Protein AF-A0A0R3U0M0-F1 (afdb_monomer_lite)

Secondary structure (DSSP, 8-state):
---SSPPPPHHHHHHHHHHHHHHHHHHHHHHHHTTT-HHHHHHGGG---HHHHHHHHHHHH--HHHHHHHHHHHHHHTTHHHHHHHHHHHHHHHHHHHHHHHHHHH-

Foldseek 3Di:
DPPPDDDQDPVNVVVVVVVVVVVVVVVVVVVVVQPPDPCCVPCVVVPDDVVVVVVVVVVVVDDPCNVVVVVVCCVVPNCVVVVVVVVVVVVVVVCCVPCVVVVVVVD

InterPro domains:
  IPR001734 Sodium/solute symporter [PF00474] (41-106)
  IPR001734 Sodium/solute symporter [PS50283] (9-107)
  IPR038377 Sodium/glucose symporter superfamily [G3DSA:1.20.1730.10] (30-107)

Organism: Rodentolepis nana (NCBI:txid102285)

Sequence (107 aa):
MDPIVGYLDGADIGVIVSYFVIIFAVGIWSSLRNRGSVGGYFLAGRSMHWIPVGASLFASNIGSGHFIGLAGSGASSGIAKAVFEYNAAFTLGLLGWLFLPVYIASG

Radius of gyration: 20.23 Å; chains: 1; bounding box: 42×34×60 Å

pLDDT: mean 78.06, std 11.87, range [49.62, 96.69]

Structure (mmCIF, N/CA/C/O backbone):
data_AF-A0A0R3U0M0-F1
#
_entry.id   AF-A0A0R3U0M0-F1
#
loop_
_atom_site.group_PDB
_atom_site.id
_atom_site.type_symbol
_atom_site.label_atom_id
_atom_site.label_alt_id
_atom_site.label_comp_id
_atom_site.label_asym_id
_atom_site.label_entity_id
_atom_site.label_seq_id
_atom_site.pdbx_PDB_ins_code
_atom_site.Cartn_x
_atom_site.Cartn_y
_atom_site.Cartn_z
_atom_site.occupancy
_atom_site.B_iso_or_equiv
_atom_site.auth_seq_id
_atom_site.auth_comp_id
_atom_site.auth_asym_id
_atom_site.auth_atom_id
_atom_site.pdbx_PDB_model_num
ATOM 1 N N . MET A 1 1 ? 7.103 -6.211 -38.807 1.00 49.62 1 MET A N 1
ATOM 2 C CA . MET A 1 1 ? 7.069 -5.596 -37.468 1.00 49.62 1 MET A CA 1
ATOM 3 C C . MET A 1 1 ? 6.187 -6.488 -36.632 1.00 49.62 1 MET A C 1
ATOM 5 O O . MET A 1 1 ? 4.972 -6.411 -36.766 1.00 49.62 1 MET A O 1
ATOM 9 N N . ASP A 1 2 ? 6.797 -7.412 -35.899 1.00 53.69 2 ASP A N 1
ATOM 10 C CA . ASP A 1 2 ? 6.056 -8.302 -35.011 1.00 53.69 2 ASP A CA 1
ATOM 11 C C . ASP A 1 2 ? 5.441 -7.465 -33.884 1.00 53.69 2 ASP A C 1
ATOM 13 O O . ASP A 1 2 ? 6.097 -6.540 -33.387 1.00 53.69 2 ASP A O 1
ATOM 17 N N . PRO A 1 3 ? 4.175 -7.704 -33.509 1.00 53.47 3 PRO A N 1
ATOM 18 C CA . PRO A 1 3 ? 3.561 -6.973 -32.417 1.00 53.47 3 PRO A CA 1
ATOM 19 C C . PRO A 1 3 ? 4.353 -7.240 -31.130 1.00 53.47 3 PRO A C 1
ATOM 21 O O . PRO A 1 3 ? 4.402 -8.352 -30.623 1.00 53.47 3 PRO A O 1
ATOM 24 N N . ILE A 1 4 ? 4.958 -6.180 -30.594 1.00 65.31 4 ILE A N 1
ATOM 25 C CA . ILE A 1 4 ? 5.687 -6.106 -29.311 1.00 65.31 4 ILE A CA 1
ATOM 26 C C . ILE A 1 4 ? 4.808 -6.371 -28.073 1.00 65.31 4 ILE A C 1
ATOM 28 O O . ILE A 1 4 ? 5.278 -6.286 -26.942 1.00 65.31 4 ILE A O 1
ATOM 32 N N . VAL A 1 5 ? 3.534 -6.695 -28.278 1.00 62.47 5 VAL A N 1
ATOM 33 C CA . VAL A 1 5 ? 2.564 -7.041 -27.241 1.00 62.47 5 VAL A CA 1
ATOM 34 C C . VAL A 1 5 ? 2.188 -8.499 -27.465 1.00 62.47 5 VAL A C 1
ATOM 36 O O . VAL A 1 5 ? 1.436 -8.817 -28.385 1.00 62.47 5 VAL A O 1
ATOM 39 N N . GLY A 1 6 ? 2.766 -9.391 -26.659 1.00 64.75 6 GLY A N 1
ATOM 40 C CA . GLY A 1 6 ? 2.306 -10.775 -26.585 1.00 64.75 6 GLY A CA 1
ATOM 41 C C . GLY A 1 6 ? 0.819 -10.797 -26.229 1.00 64.75 6 GLY A C 1
ATOM 42 O O . GLY A 1 6 ? 0.361 -9.990 -25.418 1.00 64.75 6 GLY A O 1
ATOM 43 N N . TYR A 1 7 ? 0.054 -11.679 -26.868 1.00 73.62 7 TYR A N 1
ATOM 44 C CA . TYR A 1 7 ? -1.341 -11.906 -26.498 1.00 73.62 7 TYR A CA 1
ATOM 45 C C . TYR A 1 7 ? -1.395 -12.332 -25.026 1.00 73.62 7 TYR A C 1
ATOM 47 O O . TYR A 1 7 ? -0.620 -13.201 -24.632 1.00 73.62 7 TYR A O 1
ATOM 55 N N . LEU A 1 8 ? -2.280 -11.723 -24.225 1.00 76.00 8 LEU A N 1
ATOM 56 C CA . LEU A 1 8 ? -2.517 -12.195 -22.859 1.00 76.00 8 LEU A CA 1
ATOM 57 C C . LEU A 1 8 ? -3.038 -13.627 -22.931 1.00 76.00 8 LEU A C 1
ATOM 59 O O . LEU A 1 8 ? -4.071 -13.877 -23.560 1.00 76.00 8 LEU A O 1
ATOM 63 N N . ASP A 1 9 ? -2.326 -14.545 -22.288 1.00 86.38 9 ASP A N 1
ATOM 64 C CA . ASP A 1 9 ? -2.760 -15.928 -22.214 1.00 86.38 9 ASP A CA 1
ATOM 65 C C . ASP A 1 9 ? -3.979 -16.049 -21.285 1.00 86.38 9 ASP A C 1
ATOM 67 O O . ASP A 1 9 ? -4.226 -15.208 -20.411 1.00 86.38 9 ASP A O 1
ATOM 71 N N . GLY A 1 10 ? -4.757 -17.121 -21.444 1.00 86.88 10 GLY A N 1
ATOM 72 C CA . GLY A 1 10 ? -5.887 -17.400 -20.556 1.00 86.88 10 GLY A CA 1
ATOM 73 C C . GLY A 1 10 ? -5.466 -17.479 -19.081 1.00 86.88 10 GLY A C 1
ATOM 74 O O . GLY A 1 10 ? -6.234 -17.088 -18.197 1.00 86.88 10 GLY A O 1
ATOM 75 N N . ALA A 1 11 ? -4.229 -17.914 -18.815 1.00 87.06 11 ALA A N 1
ATOM 76 C CA . ALA A 1 11 ? -3.646 -17.931 -17.479 1.00 87.06 11 ALA A CA 1
ATOM 77 C C . ALA A 1 11 ? -3.446 -16.520 -16.893 1.00 87.06 11 ALA A C 1
ATOM 79 O O . ALA A 1 11 ? -3.806 -16.296 -15.736 1.00 87.06 11 ALA A O 1
ATOM 80 N N . ASP A 1 12 ? -2.956 -15.556 -17.681 1.00 88.88 12 ASP A N 1
ATOM 81 C CA . ASP A 1 12 ? -2.726 -14.174 -17.230 1.00 88.88 12 ASP A CA 1
ATOM 82 C C . ASP A 1 12 ? -4.038 -13.516 -16.792 1.00 88.88 12 ASP A C 1
ATOM 84 O O . ASP A 1 12 ? -4.136 -12.903 -15.725 1.00 88.88 12 ASP A O 1
ATOM 88 N N . ILE A 1 13 ? -5.089 -13.711 -17.594 1.00 90.25 13 ILE A N 1
ATOM 89 C CA . ILE A 1 13 ? -6.436 -13.218 -17.290 1.00 90.25 13 ILE A CA 1
ATOM 90 C C . ILE A 1 13 ? -6.975 -13.891 -16.022 1.00 90.25 13 ILE A C 1
ATOM 92 O O . ILE A 1 13 ? -7.542 -13.214 -15.162 1.00 90.25 13 ILE A O 1
ATOM 96 N N . GLY A 1 14 ? -6.765 -15.202 -15.864 1.00 93.75 14 GLY A N 1
ATOM 97 C CA . GLY A 1 14 ? -7.159 -15.936 -14.661 1.00 93.75 14 GLY A CA 1
ATOM 98 C C . GLY A 1 14 ? -6.510 -15.390 -13.384 1.00 93.75 14 GLY A C 1
ATOM 99 O O . GLY A 1 14 ? -7.186 -15.223 -12.363 1.00 93.75 14 GLY A O 1
ATOM 100 N N . VAL A 1 15 ? -5.223 -15.036 -13.438 1.00 93.44 15 VAL A N 1
ATOM 101 C CA . VAL A 1 15 ? -4.506 -14.419 -12.309 1.00 93.44 15 VAL A CA 1
ATOM 102 C C . VAL A 1 15 ? -5.098 -13.047 -11.972 1.00 93.44 15 VAL A C 1
ATOM 104 O O . VAL A 1 15 ? -5.398 -12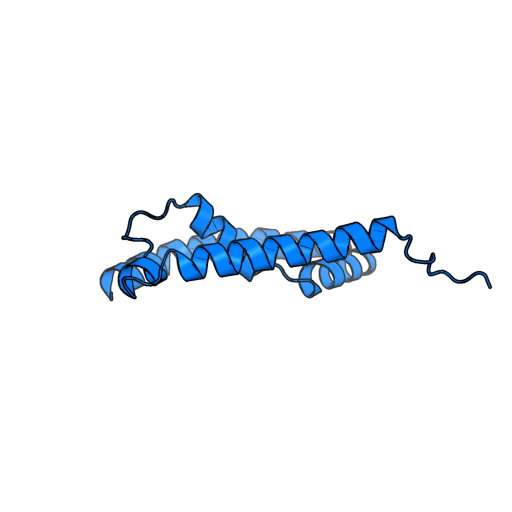.781 -10.808 1.00 93.44 15 VAL A O 1
ATOM 107 N N . ILE A 1 16 ? -5.349 -12.199 -12.973 1.00 93.00 16 ILE A N 1
ATOM 108 C CA . ILE A 1 16 ? -5.924 -10.860 -12.761 1.00 93.00 16 ILE A CA 1
ATOM 109 C C . ILE A 1 16 ? -7.325 -10.953 -12.141 1.00 93.00 16 ILE A C 1
ATOM 111 O O . ILE A 1 16 ? -7.620 -10.279 -11.153 1.00 93.00 16 ILE A O 1
ATOM 115 N N . VAL A 1 17 ? -8.195 -11.804 -12.692 1.00 95.00 17 VAL A N 1
ATOM 116 C CA . VAL A 1 17 ? -9.569 -11.968 -12.196 1.00 95.00 17 VAL A CA 1
ATOM 117 C C . VAL A 1 17 ? -9.571 -12.511 -10.769 1.00 95.00 17 VAL A C 1
ATOM 119 O O . VAL A 1 17 ? -10.276 -11.974 -9.913 1.00 95.00 17 VAL A O 1
ATOM 122 N N . SER A 1 18 ? -8.764 -13.536 -10.480 1.00 95.62 18 SER A N 1
ATOM 123 C CA . SER A 1 18 ? -8.694 -14.115 -9.132 1.00 95.62 18 SER A CA 1
ATOM 124 C C . SER A 1 18 ? -8.185 -13.111 -8.093 1.00 95.62 18 SER A C 1
ATOM 126 O O . SER A 1 18 ? -8.754 -13.036 -7.003 1.00 95.62 18 SER A O 1
ATOM 128 N N . TYR A 1 19 ? -7.202 -12.275 -8.441 1.00 94.44 19 TYR A N 1
ATOM 129 C CA . TYR A 1 19 ? -6.723 -11.185 -7.591 1.00 94.44 19 TYR A CA 1
ATOM 130 C C . TYR A 1 19 ? -7.856 -10.232 -7.180 1.00 94.44 19 TYR A C 1
ATOM 132 O O . TYR A 1 19 ? -8.066 -10.001 -5.986 1.00 94.44 19 TYR A O 1
ATOM 140 N N . PHE A 1 20 ? -8.639 -9.732 -8.144 1.00 95.00 20 PHE A N 1
ATOM 141 C CA . PHE A 1 20 ? -9.767 -8.844 -7.840 1.00 95.00 20 PHE A CA 1
ATOM 142 C C . PHE A 1 20 ? -10.838 -9.543 -7.001 1.00 95.00 20 PHE A C 1
ATOM 144 O O . PHE A 1 20 ? -11.312 -8.969 -6.020 1.00 95.00 20 PHE A O 1
ATOM 151 N N . VAL A 1 21 ? -11.194 -10.785 -7.342 1.00 96.69 21 VAL A N 1
ATOM 152 C CA . VAL A 1 21 ? -12.191 -11.566 -6.594 1.00 96.69 21 VAL A CA 1
ATOM 153 C C . VAL A 1 21 ? -11.778 -11.733 -5.133 1.00 96.69 21 VAL A C 1
ATOM 155 O O . VAL A 1 21 ? -12.599 -11.504 -4.246 1.00 96.69 21 VAL A O 1
ATOM 158 N N . ILE A 1 22 ? -10.515 -12.073 -4.863 1.00 95.88 22 ILE A N 1
ATOM 159 C CA . ILE A 1 22 ? -10.002 -12.232 -3.496 1.00 95.88 22 ILE A CA 1
ATOM 160 C C . ILE A 1 22 ? -10.081 -10.908 -2.731 1.00 95.88 22 ILE A C 1
ATOM 162 O O . ILE A 1 22 ? -10.569 -10.886 -1.601 1.00 95.88 22 ILE A O 1
ATOM 166 N N . ILE A 1 23 ? -9.658 -9.796 -3.340 1.00 92.75 23 ILE A N 1
ATOM 167 C CA . ILE A 1 23 ? -9.708 -8.473 -2.701 1.00 92.75 23 ILE A CA 1
ATOM 168 C C . ILE A 1 23 ? -11.141 -8.082 -2.350 1.00 92.75 23 ILE A C 1
ATOM 170 O O . ILE A 1 23 ? -11.404 -7.670 -1.218 1.00 92.75 23 ILE A O 1
ATOM 174 N N . PHE A 1 24 ? -12.080 -8.244 -3.285 1.00 93.19 24 PHE A N 1
ATOM 175 C CA . PHE A 1 24 ? -13.487 -7.949 -3.029 1.00 93.19 24 PHE A CA 1
ATOM 176 C C . PHE A 1 24 ? -14.072 -8.865 -1.955 1.00 93.19 24 PHE A C 1
ATOM 178 O O . PHE A 1 24 ? -14.762 -8.380 -1.059 1.00 93.19 24 PHE A O 1
ATOM 185 N N . ALA A 1 25 ? -13.765 -10.163 -1.994 1.00 92.94 25 ALA A N 1
ATOM 186 C CA . ALA A 1 25 ? -14.225 -11.114 -0.990 1.00 92.94 25 ALA A CA 1
ATOM 187 C C . ALA A 1 25 ? -13.735 -10.733 0.416 1.00 92.94 25 ALA A C 1
ATOM 189 O O . ALA A 1 25 ? -14.540 -10.666 1.344 1.00 92.94 25 ALA A O 1
ATOM 190 N N . VAL A 1 26 ? -12.445 -10.411 0.571 1.00 89.38 26 VAL A N 1
ATOM 191 C CA . VAL A 1 26 ? -11.863 -9.974 1.852 1.00 89.38 26 VAL A CA 1
ATOM 192 C C . VAL A 1 26 ? -12.456 -8.638 2.306 1.00 89.38 26 VAL A C 1
ATOM 194 O O . VAL A 1 26 ? -12.811 -8.495 3.477 1.00 89.38 26 VAL A O 1
ATOM 197 N N . GLY A 1 27 ? -12.615 -7.673 1.395 1.00 85.94 27 GLY A N 1
ATOM 198 C CA . GLY A 1 27 ? -13.193 -6.362 1.697 1.00 85.94 27 GLY A CA 1
ATOM 199 C C . GLY A 1 27 ? -14.644 -6.454 2.174 1.00 85.94 27 GLY A C 1
ATOM 200 O O . GLY A 1 27 ? -14.998 -5.885 3.208 1.00 85.94 27 GLY A O 1
ATOM 201 N N . ILE A 1 28 ? -15.473 -7.232 1.473 1.00 88.06 28 ILE A N 1
ATOM 202 C CA . ILE A 1 28 ? -16.870 -7.474 1.851 1.00 88.06 28 ILE A CA 1
ATOM 203 C C . ILE A 1 28 ? -16.934 -8.249 3.168 1.00 88.06 28 ILE A C 1
ATOM 205 O O . ILE A 1 28 ? -17.671 -7.854 4.070 1.00 88.06 28 ILE A O 1
ATOM 209 N N . TRP A 1 29 ? -16.136 -9.308 3.329 1.00 85.94 29 TRP A N 1
ATOM 210 C CA . TRP A 1 29 ? -16.092 -10.089 4.567 1.00 85.94 29 TRP A CA 1
ATOM 211 C C . TRP A 1 29 ? -15.715 -9.231 5.784 1.00 85.94 29 TRP A C 1
ATOM 213 O O . TRP A 1 29 ? -16.386 -9.294 6.817 1.00 85.94 29 TRP A O 1
ATOM 223 N N . SER A 1 30 ? -14.708 -8.364 5.646 1.00 81.12 30 SER A N 1
ATOM 224 C CA . SER A 1 30 ? -14.311 -7.408 6.685 1.00 81.12 30 SER A CA 1
ATOM 225 C C . SER A 1 30 ? -15.412 -6.380 6.980 1.00 81.12 30 SER A C 1
ATOM 227 O O . SER A 1 30 ? -15.726 -6.118 8.144 1.00 81.12 30 SER A O 1
ATOM 229 N N . SER A 1 31 ? -16.060 -5.841 5.941 1.00 78.31 31 SER A N 1
ATOM 230 C CA . SER A 1 31 ? -17.158 -4.874 6.080 1.00 78.31 31 SER A CA 1
ATOM 231 C C . SER A 1 31 ? -18.378 -5.472 6.787 1.00 78.31 31 SER A C 1
ATOM 233 O O . SER A 1 31 ? -19.001 -4.817 7.621 1.00 78.31 31 SER A O 1
ATOM 235 N N . LEU A 1 32 ? -18.708 -6.735 6.504 1.00 78.88 32 LEU A N 1
ATOM 236 C CA . LEU A 1 32 ? -19.821 -7.438 7.140 1.00 78.88 32 LEU A CA 1
ATOM 237 C C . LEU A 1 32 ? -19.541 -7.769 8.611 1.00 78.88 32 LEU A C 1
ATOM 239 O O . LEU A 1 32 ? -20.465 -7.750 9.423 1.00 78.88 32 LEU A O 1
ATOM 243 N N . ARG A 1 33 ? -18.280 -8.035 8.971 1.00 69.31 33 ARG A N 1
ATOM 244 C CA . ARG A 1 33 ? -17.898 -8.412 10.339 1.00 69.31 33 ARG A CA 1
ATOM 245 C C . ARG A 1 33 ? -17.754 -7.225 11.293 1.00 69.31 33 ARG A C 1
ATOM 247 O O . ARG A 1 33 ? -17.952 -7.391 12.491 1.00 69.31 33 ARG A O 1
ATOM 254 N N . ASN A 1 34 ? -17.475 -6.029 10.777 1.00 62.78 34 ASN A N 1
ATOM 255 C CA . ASN A 1 34 ? -17.223 -4.826 11.580 1.00 62.78 34 ASN A CA 1
ATOM 256 C C . ASN A 1 34 ? -18.406 -3.834 11.622 1.00 62.78 34 ASN A C 1
ATOM 258 O O . ASN A 1 34 ? -18.210 -2.633 11.789 1.00 62.78 34 ASN A O 1
ATOM 262 N N . ARG A 1 35 ? -19.653 -4.312 11.503 1.00 59.41 35 ARG A N 1
ATOM 263 C CA . ARG A 1 35 ? -20.861 -3.456 11.462 1.00 59.41 35 ARG A CA 1
ATOM 264 C C . ARG A 1 35 ? -21.296 -2.844 12.809 1.00 59.41 35 ARG A C 1
ATOM 266 O O . ARG A 1 35 ? -22.245 -2.071 12.829 1.00 59.41 35 ARG A O 1
ATOM 273 N N . GLY A 1 36 ? -20.647 -3.188 13.926 1.00 54.78 36 GLY A N 1
ATOM 274 C CA . GLY A 1 36 ? -21.165 -2.927 15.280 1.00 54.78 36 GLY A CA 1
ATOM 275 C C . GLY A 1 36 ? -20.689 -1.661 16.009 1.00 54.78 36 GLY A C 1
ATOM 276 O O . GLY A 1 36 ? -21.265 -1.327 17.038 1.00 54.78 36 GLY A O 1
ATOM 277 N N . SER A 1 37 ? -19.654 -0.949 15.553 1.00 52.88 37 SER A N 1
ATOM 278 C CA . SER A 1 37 ? -19.185 0.275 16.231 1.00 52.88 37 SER A CA 1
ATOM 279 C C . SER A 1 37 ? -18.227 1.067 15.343 1.00 52.88 37 SER A C 1
ATOM 281 O O . SER A 1 37 ? -17.199 0.540 14.918 1.00 52.88 37 SER A O 1
ATOM 283 N N . VAL A 1 38 ? -18.526 2.352 15.118 1.00 54.91 38 VAL A N 1
ATOM 284 C CA . VAL A 1 38 ? -17.643 3.306 14.417 1.00 54.91 38 VAL A CA 1
ATOM 285 C C . VAL A 1 38 ? -16.254 3.344 15.078 1.00 54.91 38 VAL A C 1
ATOM 287 O O . VAL A 1 38 ? -15.240 3.397 14.389 1.00 54.91 38 VAL A O 1
ATOM 290 N N . GLY A 1 39 ? -16.181 3.191 16.406 1.00 52.97 39 GLY A N 1
ATOM 291 C CA . GLY A 1 39 ? -14.913 3.104 17.136 1.00 52.97 39 GLY A CA 1
ATOM 292 C C . GLY A 1 39 ? -14.128 1.812 16.870 1.00 52.97 39 GLY A C 1
ATOM 293 O O . GLY A 1 39 ? -12.904 1.843 16.808 1.00 52.97 39 GLY A O 1
ATOM 294 N N . GLY A 1 40 ? -14.799 0.677 16.654 1.00 56.72 40 GLY A N 1
ATOM 295 C CA . GLY A 1 40 ? -14.140 -0.585 16.288 1.00 56.72 40 GLY A CA 1
ATOM 296 C C . GLY A 1 40 ? -13.589 -0.575 14.860 1.00 56.72 40 GLY A C 1
ATOM 297 O O . GLY A 1 40 ? -12.507 -1.102 14.617 1.00 56.72 40 GLY A O 1
ATOM 298 N N . TYR A 1 41 ? -14.302 0.085 13.944 1.00 57.22 41 TYR A N 1
ATOM 299 C CA . TYR A 1 41 ? -13.916 0.217 12.538 1.00 57.22 41 TYR A CA 1
ATOM 300 C C . TYR A 1 41 ? -12.758 1.210 12.323 1.00 57.22 41 TYR A C 1
ATOM 302 O O . TYR A 1 41 ? -11.887 0.948 11.499 1.00 57.22 41 TYR A O 1
ATOM 310 N N . PHE A 1 42 ? -12.710 2.317 13.081 1.00 58.72 42 PHE A N 1
ATOM 311 C CA . PHE A 1 42 ? -11.679 3.358 12.927 1.00 58.72 42 PHE A CA 1
ATOM 312 C C . PHE A 1 42 ? -10.495 3.255 13.901 1.00 58.72 42 PHE A C 1
ATOM 314 O O . PHE A 1 42 ? -9.392 3.642 13.527 1.00 58.72 42 PHE A O 1
ATOM 321 N N . LEU A 1 43 ? -10.672 2.736 15.125 1.00 55.88 43 LEU A N 1
ATOM 322 C CA . LEU A 1 43 ? -9.567 2.597 16.092 1.00 55.88 43 LEU A CA 1
ATOM 323 C C . LEU A 1 43 ? -9.015 1.171 16.209 1.00 55.88 43 LEU A C 1
ATOM 325 O O . LEU A 1 43 ? -8.077 0.976 16.986 1.00 55.88 43 LEU A O 1
ATOM 329 N N . ALA A 1 44 ? -9.608 0.171 15.538 1.00 59.28 44 ALA A N 1
ATOM 330 C CA . ALA A 1 44 ? -9.299 -1.248 15.765 1.00 59.28 44 ALA A CA 1
ATOM 331 C C . ALA A 1 44 ? -9.171 -1.572 17.273 1.00 59.28 44 ALA A C 1
ATOM 333 O O . ALA A 1 44 ? -8.230 -2.219 17.737 1.00 59.28 44 ALA A O 1
ATOM 334 N N . GLY A 1 45 ? -10.075 -0.996 18.076 1.00 55.09 45 GLY A N 1
ATOM 335 C CA . GLY A 1 45 ? -10.096 -1.163 19.529 1.00 55.09 45 GLY A CA 1
ATOM 336 C C . GLY A 1 45 ? -8.830 -0.716 20.276 1.00 55.09 45 GLY A C 1
ATOM 337 O O . GLY A 1 45 ? -8.544 -1.295 21.319 1.00 55.09 45 GLY A O 1
ATOM 338 N N . ARG A 1 46 ? -8.054 0.261 19.773 1.00 57.97 46 ARG A N 1
ATOM 339 C CA . ARG A 1 46 ? -6.792 0.759 20.384 1.00 57.97 46 ARG A CA 1
ATOM 340 C C . ARG A 1 46 ? -5.691 -0.307 20.539 1.00 57.97 46 ARG A C 1
ATOM 342 O O . ARG A 1 46 ? -4.715 -0.063 21.241 1.00 57.97 46 ARG A O 1
ATOM 349 N N . SER A 1 47 ? -5.817 -1.467 19.890 1.00 62.38 47 SER A N 1
ATOM 350 C CA . SER A 1 47 ? -4.879 -2.600 20.019 1.00 62.38 47 SER A CA 1
ATOM 351 C C . SER A 1 47 ? -4.307 -3.070 18.677 1.00 62.38 47 SER A C 1
ATOM 353 O O . SER A 1 47 ? -3.821 -4.194 18.549 1.00 62.38 47 SER A O 1
ATOM 355 N N . MET A 1 48 ? -4.331 -2.200 17.665 1.00 68.88 48 MET A N 1
ATOM 356 C CA . MET A 1 48 ? -3.720 -2.480 16.370 1.00 68.88 48 MET A CA 1
ATOM 357 C C . MET A 1 48 ? -2.206 -2.638 16.542 1.00 68.88 48 MET A C 1
ATOM 359 O O . MET A 1 48 ? -1.521 -1.734 17.022 1.00 68.88 48 MET A O 1
ATOM 363 N N . HIS A 1 49 ? -1.672 -3.790 16.141 1.00 77.12 49 HIS A N 1
ATOM 364 C CA . HIS A 1 49 ? -0.231 -3.997 16.136 1.00 77.12 49 HIS A CA 1
ATOM 365 C C . HIS A 1 49 ? 0.428 -3.013 15.153 1.00 77.12 49 HIS A C 1
ATOM 367 O O . HIS A 1 49 ? -0.133 -2.692 14.105 1.00 77.12 49 HIS A O 1
ATOM 373 N N . TRP A 1 50 ? 1.630 -2.540 15.473 1.00 78.81 50 TRP A N 1
ATOM 374 C CA . TRP A 1 50 ? 2.325 -1.518 14.683 1.00 78.81 50 TRP A CA 1
ATOM 375 C C . TRP A 1 50 ? 2.677 -1.983 13.255 1.00 78.81 50 TRP A C 1
ATOM 377 O O . TRP A 1 50 ? 2.754 -1.158 12.348 1.00 78.81 50 TRP A O 1
ATOM 387 N N . ILE A 1 51 ? 2.834 -3.296 13.028 1.00 84.44 51 ILE A N 1
ATOM 388 C CA . ILE A 1 51 ? 3.171 -3.857 11.707 1.00 84.44 51 ILE A CA 1
ATOM 389 C C . ILE A 1 51 ? 2.053 -3.631 10.671 1.00 84.44 51 ILE A C 1
ATOM 391 O O . ILE A 1 51 ? 2.346 -3.022 9.642 1.00 84.44 51 ILE A O 1
ATOM 395 N N . PRO A 1 52 ? 0.786 -4.039 10.903 1.00 82.88 52 PRO A N 1
ATOM 396 C CA . PRO A 1 52 ? -0.325 -3.696 10.012 1.00 82.88 52 PRO A CA 1
ATOM 397 C C . PRO A 1 52 ? -0.456 -2.196 9.729 1.00 82.88 52 PRO A C 1
ATOM 399 O O . PRO A 1 52 ? -0.736 -1.824 8.594 1.00 82.88 52 PRO A O 1
ATOM 402 N N . VAL A 1 53 ? -0.209 -1.344 10.732 1.00 82.50 53 VAL A N 1
ATOM 403 C CA . VAL A 1 53 ? -0.266 0.123 10.590 1.00 82.50 53 VAL A CA 1
ATOM 404 C C . VAL A 1 53 ? 0.827 0.629 9.645 1.00 82.50 53 VAL A C 1
ATOM 406 O O . VAL A 1 53 ? 0.549 1.396 8.723 1.00 82.50 53 VAL A O 1
ATOM 409 N N . GLY A 1 54 ? 2.070 0.175 9.829 1.00 83.06 54 GLY A N 1
ATOM 410 C CA . GLY A 1 54 ? 3.182 0.527 8.945 1.00 83.06 54 GLY A CA 1
ATOM 411 C C . GLY A 1 54 ? 2.973 0.013 7.519 1.00 83.06 54 GLY A C 1
ATOM 412 O O . GLY A 1 54 ? 3.155 0.758 6.557 1.00 83.06 54 GLY A O 1
ATOM 413 N N . ALA A 1 55 ? 2.515 -1.233 7.380 1.00 86.06 55 ALA A N 1
ATOM 414 C CA . ALA A 1 55 ? 2.226 -1.842 6.086 1.00 86.06 55 ALA A CA 1
ATOM 415 C C 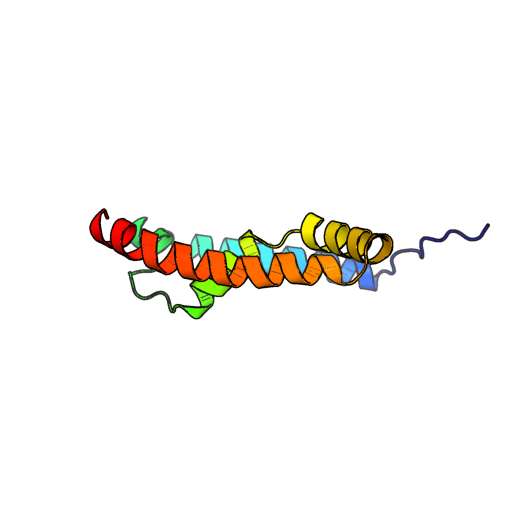. ALA A 1 55 ? 1.113 -1.098 5.331 1.00 86.06 55 ALA A C 1
ATOM 417 O O . ALA A 1 55 ? 1.246 -0.875 4.130 1.00 86.06 55 ALA A O 1
ATOM 418 N N . SER A 1 56 ? 0.048 -0.659 6.014 1.00 85.38 56 SER A N 1
ATOM 419 C CA . SER A 1 56 ? -1.025 0.114 5.378 1.00 85.38 56 SER A CA 1
ATOM 420 C C . SER A 1 56 ? -0.578 1.516 4.965 1.00 85.38 56 SER A C 1
ATOM 422 O O . SER A 1 56 ? -0.972 1.989 3.899 1.00 85.38 56 SER A O 1
ATOM 424 N N . LEU A 1 57 ? 0.259 2.174 5.778 1.00 83.88 57 LEU A N 1
ATOM 425 C CA . LEU A 1 57 ? 0.836 3.480 5.440 1.00 83.88 57 LEU A CA 1
ATOM 426 C C . LEU A 1 57 ? 1.730 3.383 4.200 1.00 83.88 57 LEU A C 1
ATOM 428 O O . LEU A 1 57 ? 1.599 4.193 3.285 1.00 83.88 57 LEU A O 1
ATOM 432 N N . PHE A 1 58 ? 2.582 2.358 4.137 1.00 82.88 58 PHE A N 1
ATOM 433 C CA . PHE A 1 58 ? 3.421 2.092 2.972 1.00 82.88 58 PHE A CA 1
ATOM 434 C C . PHE A 1 58 ? 2.578 1.757 1.735 1.00 82.88 58 PHE A C 1
ATOM 436 O O . PHE A 1 58 ? 2.733 2.389 0.695 1.00 82.88 58 PHE A O 1
ATOM 443 N N . ALA A 1 59 ? 1.619 0.836 1.855 1.00 86.25 59 ALA A N 1
ATOM 444 C CA . ALA A 1 59 ? 0.740 0.456 0.750 1.00 86.25 59 ALA A CA 1
ATOM 445 C C . ALA A 1 59 ? -0.084 1.636 0.205 1.00 86.25 59 ALA A C 1
ATOM 447 O O . ALA A 1 59 ? -0.347 1.696 -0.990 1.00 86.25 59 ALA A O 1
ATOM 448 N N . SER A 1 60 ? -0.458 2.595 1.058 1.00 83.94 60 SER A N 1
ATOM 449 C CA . SER A 1 60 ? -1.178 3.807 0.637 1.00 83.94 60 SER A CA 1
ATOM 450 C C . SER A 1 60 ? -0.283 4.824 -0.079 1.00 83.94 60 SER A C 1
ATOM 452 O O . SER A 1 60 ? -0.786 5.675 -0.809 1.00 83.94 60 SER A O 1
ATOM 454 N N . ASN A 1 61 ? 1.035 4.766 0.136 1.00 81.25 61 ASN A N 1
ATOM 455 C CA . ASN A 1 61 ? 2.000 5.667 -0.490 1.00 81.25 61 ASN A CA 1
ATOM 456 C C . ASN A 1 61 ? 2.526 5.138 -1.835 1.00 81.25 61 ASN A C 1
ATOM 458 O O . ASN A 1 61 ? 2.804 5.926 -2.738 1.00 81.25 61 ASN A O 1
ATOM 462 N N . ILE A 1 62 ? 2.638 3.818 -1.993 1.00 81.94 62 ILE A N 1
ATOM 463 C CA . ILE A 1 62 ? 3.192 3.195 -3.198 1.00 81.94 62 ILE A CA 1
ATOM 464 C C . ILE A 1 62 ? 2.073 2.851 -4.187 1.00 81.94 62 ILE A C 1
ATOM 466 O O . ILE A 1 62 ? 1.284 1.937 -3.966 1.00 81.94 62 ILE A O 1
ATOM 470 N N . GLY A 1 63 ? 2.035 3.563 -5.315 1.00 81.50 63 GLY A N 1
ATOM 471 C CA . GLY A 1 63 ? 1.071 3.334 -6.397 1.00 81.50 63 GLY A CA 1
ATOM 472 C C . GLY A 1 63 ? 1.707 2.886 -7.715 1.00 81.50 63 GLY A C 1
ATOM 473 O O . GLY A 1 63 ? 2.927 2.852 -7.868 1.00 81.50 63 GLY A O 1
ATOM 474 N N . SER A 1 64 ? 0.868 2.615 -8.717 1.00 76.31 64 SER A N 1
ATOM 475 C CA . SER A 1 64 ? 1.293 2.267 -10.086 1.00 76.31 64 SER A CA 1
ATOM 476 C C . SER A 1 64 ? 2.225 3.314 -10.713 1.00 76.31 64 SER A C 1
ATOM 478 O O . SER A 1 64 ? 3.181 2.963 -11.403 1.00 76.31 64 SER A O 1
ATOM 480 N N . GLY A 1 65 ? 2.001 4.598 -10.415 1.00 77.69 65 GLY A N 1
ATOM 481 C CA . GLY A 1 65 ? 2.876 5.696 -10.832 1.00 77.69 65 GLY A CA 1
ATOM 482 C C . GLY A 1 65 ? 4.256 5.669 -10.174 1.00 77.69 65 GLY A C 1
ATOM 483 O O . GLY A 1 65 ? 5.219 6.130 -10.780 1.00 77.69 65 GLY A O 1
ATOM 484 N N . HIS A 1 66 ? 4.380 5.080 -8.984 1.00 78.94 66 HIS A N 1
ATOM 485 C CA . HIS A 1 66 ? 5.674 4.888 -8.342 1.00 78.94 66 HIS A CA 1
ATOM 486 C C . HIS A 1 66 ? 6.474 3.828 -9.102 1.00 78.94 66 HIS A C 1
ATOM 488 O O . HIS A 1 66 ? 7.573 4.106 -9.556 1.00 78.94 66 HIS A O 1
ATOM 494 N N . PHE A 1 67 ? 5.879 2.669 -9.394 1.00 75.88 67 PHE A N 1
ATOM 495 C CA . PHE A 1 67 ? 6.557 1.608 -10.147 1.00 75.88 67 PHE A CA 1
ATOM 496 C C . PHE A 1 67 ? 6.950 2.026 -11.569 1.00 75.88 67 PHE A C 1
ATOM 498 O O . PHE A 1 67 ? 8.108 1.881 -11.956 1.00 75.88 67 PHE A O 1
ATOM 505 N N . ILE A 1 68 ? 6.015 2.585 -12.343 1.00 81.06 68 ILE A N 1
ATOM 506 C CA . ILE A 1 68 ? 6.280 2.985 -13.735 1.00 81.06 68 ILE A CA 1
ATOM 507 C C . ILE A 1 68 ? 7.189 4.223 -13.777 1.00 81.06 68 ILE A C 1
ATOM 509 O O . ILE A 1 68 ? 8.122 4.291 -14.578 1.00 81.06 68 ILE A O 1
ATOM 513 N N . GLY A 1 69 ? 6.951 5.195 -12.893 1.00 78.69 69 GLY A N 1
ATOM 514 C CA . GLY A 1 69 ? 7.701 6.446 -12.839 1.00 78.69 69 GLY A CA 1
ATOM 515 C C . GLY A 1 69 ? 9.137 6.269 -12.352 1.00 78.69 69 GLY A C 1
ATOM 516 O O . GLY A 1 69 ? 10.048 6.859 -12.937 1.00 78.69 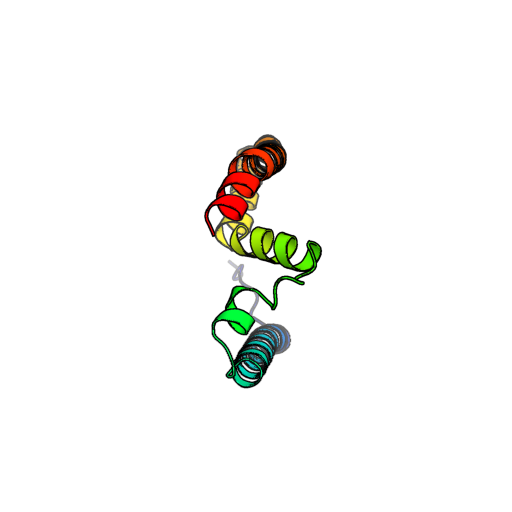69 GLY A O 1
ATOM 517 N N . LEU A 1 70 ? 9.369 5.436 -11.332 1.00 79.69 70 LEU A N 1
ATOM 518 C CA . LEU A 1 70 ? 10.716 5.096 -10.868 1.00 79.69 70 LEU A CA 1
ATOM 519 C C . LEU A 1 70 ? 11.464 4.259 -11.894 1.00 79.69 70 LEU A C 1
ATOM 521 O O . LEU A 1 70 ? 12.624 4.554 -12.147 1.00 79.69 70 LEU A O 1
ATOM 525 N N . ALA A 1 71 ? 10.817 3.268 -12.517 1.00 80.75 71 ALA A N 1
ATOM 526 C CA . ALA A 1 71 ? 11.451 2.457 -13.554 1.00 80.75 71 ALA A CA 1
ATOM 527 C C . ALA A 1 71 ? 11.881 3.319 -14.753 1.00 80.75 71 ALA A C 1
ATOM 529 O O . ALA A 1 71 ? 13.032 3.252 -15.183 1.00 80.75 71 ALA A O 1
ATOM 530 N N . GLY A 1 72 ? 10.995 4.196 -15.241 1.00 78.50 72 GLY A N 1
ATOM 531 C CA . GLY A 1 72 ? 11.307 5.109 -16.344 1.00 78.50 72 GLY A CA 1
ATOM 532 C C . GLY A 1 72 ? 12.389 6.127 -15.983 1.00 78.50 72 GLY A C 1
ATOM 533 O O . GLY A 1 72 ? 13.300 6.392 -16.764 1.00 78.50 72 GLY A O 1
ATOM 534 N N . SER A 1 73 ? 12.346 6.653 -14.761 1.00 77.81 73 SER A N 1
ATOM 535 C CA . SER A 1 73 ? 13.365 7.589 -14.295 1.00 77.81 73 SER A CA 1
ATOM 536 C C . SER A 1 73 ? 14.703 6.919 -13.992 1.00 77.81 73 SER A C 1
ATOM 538 O O . SER A 1 73 ? 15.748 7.526 -14.197 1.00 77.81 73 SER A O 1
ATOM 540 N N . GLY A 1 74 ? 14.701 5.678 -13.517 1.00 79.44 74 GLY A N 1
ATOM 541 C CA . GLY A 1 74 ? 15.906 4.874 -13.351 1.00 79.44 74 GLY A CA 1
ATOM 542 C C . GLY A 1 74 ? 16.552 4.576 -14.702 1.00 79.44 74 GLY A C 1
ATOM 543 O O . GLY A 1 74 ? 17.768 4.683 -14.827 1.00 79.44 74 GLY A O 1
ATOM 544 N N . ALA A 1 75 ? 15.745 4.322 -15.736 1.00 79.44 75 ALA A N 1
ATOM 545 C CA . ALA A 1 75 ? 16.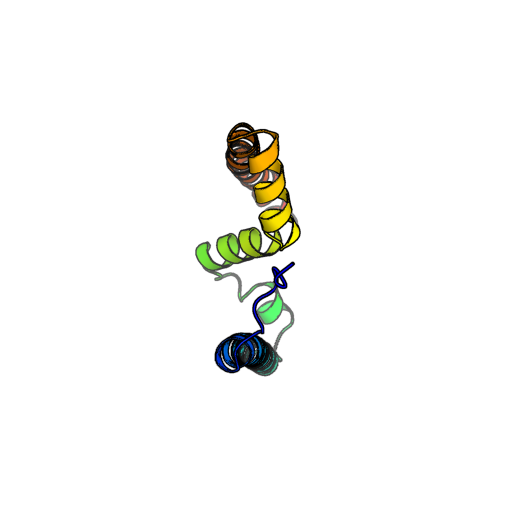231 4.166 -17.104 1.00 79.44 75 ALA A CA 1
ATOM 546 C C . ALA A 1 75 ? 16.844 5.460 -17.677 1.00 79.44 75 ALA A C 1
ATOM 548 O O . ALA A 1 75 ? 17.815 5.386 -18.424 1.00 79.44 75 ALA A O 1
ATOM 549 N N . SER A 1 76 ? 16.320 6.642 -17.321 1.00 79.81 76 SER A N 1
ATOM 550 C CA . SER A 1 76 ? 16.815 7.928 -17.843 1.00 79.81 76 SER A CA 1
ATOM 551 C C . SER A 1 76 ? 17.928 8.581 -17.014 1.00 79.81 76 SER A C 1
ATOM 553 O O . SER A 1 76 ? 18.759 9.297 -17.560 1.00 79.81 76 SER A O 1
ATOM 555 N N . SER A 1 77 ? 17.909 8.410 -15.690 1.00 76.25 77 SER A N 1
ATOM 556 C CA . SER A 1 77 ? 18.750 9.148 -14.726 1.00 76.25 77 SER A CA 1
ATOM 557 C C . SER A 1 77 ? 19.511 8.253 -13.738 1.00 76.25 77 SER A C 1
ATOM 559 O O . SER A 1 77 ? 20.246 8.756 -12.889 1.00 76.25 77 SER A O 1
ATOM 561 N N . GLY A 1 78 ? 19.392 6.929 -13.869 1.00 76.25 78 GLY A N 1
ATOM 562 C CA . GLY A 1 78 ? 20.138 5.952 -13.078 1.00 76.25 78 GLY A CA 1
ATOM 563 C C . GLY A 1 78 ? 19.677 5.827 -11.621 1.00 76.25 78 GLY A C 1
ATOM 564 O O . GLY A 1 78 ? 18.592 6.260 -11.234 1.00 76.25 78 GLY A O 1
ATOM 565 N N . ILE A 1 79 ? 20.534 5.227 -10.787 1.00 77.44 79 ILE A N 1
ATOM 566 C CA . ILE A 1 79 ? 20.249 4.889 -9.375 1.00 77.44 79 ILE A CA 1
ATOM 567 C C . ILE A 1 79 ? 20.133 6.140 -8.481 1.00 77.44 79 ILE A C 1
ATOM 569 O O . ILE A 1 79 ? 19.671 6.052 -7.347 1.00 77.44 79 ILE A O 1
ATOM 573 N N . ALA A 1 80 ? 20.473 7.333 -8.980 1.00 76.19 80 ALA A N 1
ATOM 574 C CA . ALA A 1 80 ? 20.426 8.575 -8.206 1.00 76.19 80 ALA A CA 1
ATOM 575 C C . ALA A 1 80 ? 19.047 8.850 -7.568 1.00 76.19 80 ALA A C 1
ATOM 577 O O . ALA A 1 80 ? 18.981 9.377 -6.458 1.00 76.19 80 ALA A O 1
ATOM 578 N N . LYS A 1 81 ? 17.943 8.428 -8.205 1.00 70.81 81 LYS A N 1
ATOM 579 C CA . LYS A 1 81 ? 16.595 8.550 -7.620 1.00 70.81 81 LYS A CA 1
ATOM 580 C C . LYS A 1 81 ? 16.336 7.648 -6.411 1.00 70.81 81 LYS A C 1
ATOM 582 O O . LYS A 1 81 ? 15.483 7.994 -5.602 1.00 70.81 81 LYS A O 1
ATOM 587 N N . ALA A 1 82 ? 17.089 6.566 -6.219 1.00 72.75 82 ALA A N 1
ATOM 588 C CA . ALA A 1 82 ? 16.957 5.715 -5.033 1.00 72.75 82 ALA A CA 1
ATOM 589 C C . ALA A 1 82 ? 17.350 6.456 -3.741 1.00 72.75 82 ALA A C 1
ATOM 591 O O . ALA A 1 82 ? 16.801 6.197 -2.674 1.00 72.75 82 ALA A O 1
ATOM 592 N N . VAL A 1 83 ? 18.257 7.437 -3.835 1.00 79.06 83 VAL A N 1
ATOM 593 C CA . VAL A 1 83 ? 18.644 8.276 -2.690 1.00 79.06 83 VAL A CA 1
ATOM 594 C C . VAL A 1 83 ? 17.464 9.121 -2.204 1.00 79.06 83 VAL A C 1
ATOM 596 O O . VAL A 1 83 ? 17.321 9.335 -1.002 1.00 79.06 83 VAL A O 1
ATOM 599 N N . PHE A 1 84 ? 16.589 9.573 -3.106 1.00 76.19 84 PHE A N 1
ATOM 600 C CA . PHE A 1 84 ? 15.382 10.313 -2.733 1.00 76.19 84 PHE A CA 1
ATOM 601 C C . PHE A 1 84 ? 14.427 9.445 -1.901 1.00 76.19 84 PHE A C 1
ATOM 603 O O . PHE A 1 84 ? 13.976 9.874 -0.841 1.00 76.19 84 PHE A O 1
ATOM 610 N N . GLU A 1 85 ? 14.188 8.202 -2.326 1.00 75.56 85 GLU A N 1
ATOM 611 C CA . GLU A 1 85 ? 13.350 7.261 -1.572 1.00 75.56 85 GLU A CA 1
ATOM 612 C C . GLU A 1 85 ? 13.947 6.912 -0.210 1.00 75.56 85 GLU A C 1
ATOM 614 O O . GLU A 1 85 ? 13.238 6.864 0.794 1.00 75.56 85 GLU A O 1
ATOM 619 N N . TYR A 1 86 ? 15.267 6.725 -0.155 1.00 80.88 86 TYR A N 1
ATOM 620 C CA . TYR A 1 86 ? 15.957 6.430 1.095 1.00 80.88 86 TYR A CA 1
ATOM 621 C C . TYR A 1 86 ? 15.812 7.576 2.106 1.00 80.88 86 TYR A C 1
ATOM 623 O O . TYR A 1 86 ? 15.557 7.339 3.285 1.00 80.88 86 TYR A O 1
ATOM 631 N N . ASN A 1 87 ? 15.890 8.830 1.644 1.00 83.19 87 ASN A N 1
ATOM 632 C CA . ASN A 1 87 ? 15.664 10.001 2.494 1.00 83.19 87 ASN A CA 1
ATOM 633 C C . ASN A 1 87 ? 14.207 10.116 2.968 1.00 83.19 87 ASN A C 1
ATOM 635 O O . ASN A 1 87 ? 13.974 10.527 4.106 1.00 83.19 87 ASN A O 1
ATOM 639 N N . ALA A 1 88 ? 13.234 9.699 2.151 1.00 81.38 88 ALA A N 1
ATOM 640 C CA . ALA A 1 88 ? 11.822 9.726 2.531 1.00 81.38 88 ALA A CA 1
ATOM 641 C C . ALA A 1 88 ? 11.540 8.891 3.794 1.00 81.38 88 ALA A C 1
ATOM 643 O O . ALA A 1 88 ? 10.745 9.313 4.634 1.00 81.38 88 ALA A O 1
ATOM 644 N N . ALA A 1 89 ? 12.237 7.763 3.985 1.00 82.00 89 ALA A N 1
ATOM 645 C CA . ALA A 1 89 ? 12.118 6.945 5.194 1.00 82.00 89 ALA A CA 1
ATOM 646 C C . ALA A 1 89 ? 12.547 7.702 6.467 1.00 82.00 89 ALA A C 1
ATOM 648 O O . ALA A 1 89 ? 11.861 7.634 7.490 1.00 82.00 89 ALA A O 1
ATOM 649 N N . PHE A 1 90 ? 13.635 8.477 6.404 1.00 84.69 90 PHE A N 1
ATOM 650 C CA . PHE A 1 90 ? 14.087 9.299 7.533 1.00 84.69 90 PHE A CA 1
ATOM 651 C C . PHE A 1 90 ? 13.115 10.436 7.835 1.00 84.69 90 PHE A C 1
ATOM 653 O O . PHE A 1 90 ? 12.787 10.672 8.999 1.00 84.69 90 PHE A O 1
ATOM 660 N N . THR A 1 91 ? 12.616 11.122 6.803 1.00 84.69 91 THR A N 1
ATOM 661 C CA . THR A 1 91 ? 11.628 12.194 6.979 1.00 84.69 91 THR A CA 1
ATOM 662 C C . THR A 1 91 ? 10.322 11.660 7.565 1.00 84.69 91 THR A C 1
ATOM 664 O O . THR A 1 91 ? 9.769 12.289 8.462 1.00 84.69 91 THR A O 1
ATOM 667 N N . LEU A 1 92 ? 9.860 10.482 7.133 1.00 84.75 92 LEU A N 1
ATOM 668 C CA . LEU A 1 92 ? 8.699 9.801 7.716 1.00 84.75 92 LEU A CA 1
ATOM 669 C C . LEU A 1 92 ? 8.911 9.461 9.194 1.00 84.75 92 LEU A C 1
ATOM 671 O O . LEU A 1 92 ? 8.018 9.706 10.002 1.00 84.75 92 LEU A O 1
ATOM 675 N N . GLY A 1 93 ? 10.090 8.951 9.565 1.00 85.06 93 GLY A N 1
ATOM 676 C CA . GLY A 1 93 ? 10.436 8.694 10.965 1.00 85.06 93 GLY A CA 1
ATOM 677 C C . GLY A 1 93 ? 10.420 9.966 11.819 1.00 85.06 93 GLY A C 1
ATOM 678 O O . GLY A 1 93 ? 9.850 9.975 12.910 1.00 85.06 93 GLY A O 1
ATOM 679 N N . LEU A 1 94 ? 10.979 11.062 11.296 1.00 89.56 94 LEU A N 1
ATOM 680 C CA . LEU A 1 94 ? 10.991 12.363 11.968 1.00 89.56 94 LEU A CA 1
ATOM 681 C C . LEU A 1 94 ? 9.578 12.939 12.131 1.00 89.56 94 LEU A C 1
ATOM 683 O O . LEU A 1 94 ? 9.222 13.412 13.209 1.00 89.56 94 LEU A O 1
ATOM 687 N N . LEU A 1 95 ? 8.765 12.877 11.073 1.00 85.94 95 LEU A N 1
ATOM 688 C CA . LEU A 1 95 ? 7.379 13.339 11.083 1.00 85.94 95 LEU A CA 1
ATOM 689 C C . LEU A 1 95 ? 6.541 12.517 12.067 1.00 85.94 95 LEU A C 1
ATOM 691 O O . LEU A 1 95 ? 5.768 13.081 12.836 1.00 85.94 95 LEU A O 1
ATOM 695 N N . GLY A 1 96 ? 6.750 11.198 12.083 1.00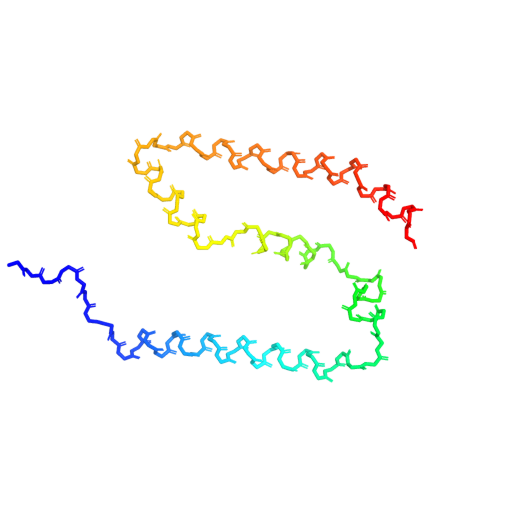 85.69 96 GLY A N 1
ATOM 696 C CA . GLY A 1 96 ? 6.174 10.293 13.066 1.00 85.69 96 GLY A CA 1
ATOM 697 C C . GLY A 1 96 ? 6.511 10.736 14.484 1.00 85.69 96 GLY A C 1
ATOM 698 O O . GLY A 1 96 ? 5.603 10.993 15.259 1.00 85.69 96 GLY A O 1
ATOM 699 N N . TRP A 1 97 ? 7.787 10.924 14.824 1.00 86.31 97 TRP A N 1
ATOM 700 C CA . TRP A 1 97 ? 8.162 11.377 16.169 1.00 86.31 97 TRP A CA 1
ATOM 701 C C . TRP A 1 97 ? 7.537 12.732 16.517 1.00 86.31 97 TRP A C 1
ATOM 703 O O . TRP A 1 97 ? 6.977 12.881 17.596 1.00 86.31 97 TRP A O 1
ATOM 713 N N . LEU A 1 98 ? 7.592 13.720 15.624 1.00 88.94 98 LEU A N 1
ATOM 714 C CA . LEU A 1 98 ? 7.137 15.073 15.945 1.00 88.94 98 LEU A CA 1
ATOM 715 C C . LEU A 1 98 ? 5.610 15.174 16.074 1.00 88.94 98 LEU A C 1
ATOM 717 O O . LEU A 1 98 ? 5.106 15.790 17.011 1.00 88.94 98 LEU A O 1
ATOM 721 N N . PHE A 1 99 ? 4.870 14.579 15.137 1.00 86.44 99 PHE A N 1
ATOM 722 C CA . PHE A 1 99 ? 3.423 14.770 15.032 1.00 86.44 99 PHE A CA 1
ATOM 723 C C . PHE A 1 99 ? 2.611 13.691 15.748 1.00 86.44 99 PHE A C 1
ATOM 725 O O . PHE A 1 99 ? 1.540 14.001 16.266 1.00 86.44 99 PHE A O 1
ATOM 732 N N . LEU A 1 100 ? 3.096 12.448 15.841 1.00 84.69 100 LEU A N 1
ATOM 733 C CA . LEU A 1 100 ? 2.387 11.374 16.544 1.00 84.69 100 LEU A CA 1
ATOM 734 C C . LEU A 1 100 ? 2.025 11.713 18.006 1.00 84.69 100 LEU A C 1
ATOM 736 O O . LEU A 1 100 ? 0.869 11.493 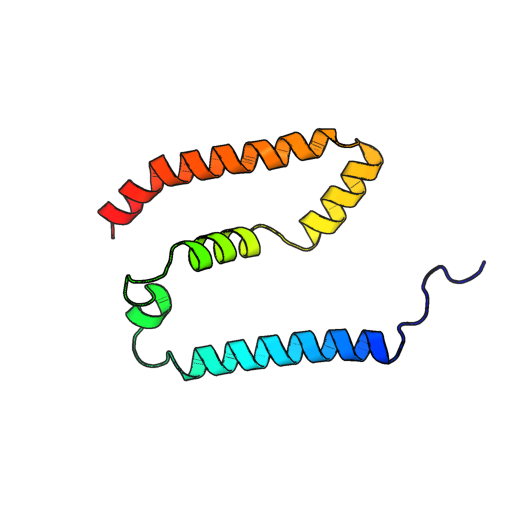18.363 1.00 84.69 100 LEU A O 1
ATOM 740 N N . PRO A 1 101 ? 2.913 12.273 18.859 1.00 82.94 101 PRO A N 1
ATOM 741 C CA . PRO A 1 101 ? 2.550 12.628 20.231 1.00 82.94 101 PRO A CA 1
ATOM 742 C C . PRO A 1 101 ? 1.510 13.752 20.282 1.00 82.94 101 PRO A C 1
ATOM 744 O O . PRO A 1 101 ? 0.646 13.732 21.152 1.00 82.94 101 PRO A O 1
ATOM 747 N N . VAL A 1 102 ? 1.542 14.690 19.328 1.00 85.94 102 VAL A N 1
ATOM 748 C CA . VAL A 1 102 ? 0.535 15.755 19.214 1.00 85.94 102 VAL A CA 1
ATOM 749 C C . VAL A 1 102 ? -0.823 15.162 18.840 1.00 85.94 102 VAL A C 1
ATOM 751 O O . VAL A 1 102 ? -1.815 15.484 19.488 1.00 85.94 102 VAL A O 1
ATOM 754 N N . TYR A 1 103 ? -0.877 14.256 17.858 1.00 80.50 103 TYR A N 1
ATOM 755 C CA . TYR A 1 103 ? -2.112 13.581 17.443 1.00 80.50 103 TYR A CA 1
ATOM 756 C C . TYR A 1 103 ? -2.696 12.680 18.535 1.00 80.50 103 TYR A C 1
ATOM 758 O O . TYR A 1 103 ? -3.911 12.631 18.693 1.00 80.50 103 TYR A O 1
ATOM 766 N N . ILE A 1 104 ? -1.850 12.002 19.316 1.00 79.44 104 ILE A N 1
ATOM 767 C CA . ILE A 1 104 ? -2.300 11.191 20.458 1.00 79.44 104 ILE A CA 1
ATOM 768 C C . ILE A 1 104 ? -2.816 12.077 21.601 1.00 79.44 104 ILE A C 1
ATOM 770 O O . ILE A 1 104 ? -3.743 11.679 22.293 1.00 79.44 104 ILE A O 1
ATOM 774 N N . ALA A 1 105 ? -2.233 13.260 21.815 1.00 80.31 105 ALA A N 1
ATOM 775 C CA . ALA A 1 105 ? -2.648 14.174 22.880 1.00 80.31 105 ALA A CA 1
ATOM 776 C C . ALA A 1 105 ? -3.908 14.997 22.546 1.00 80.31 105 ALA A C 1
ATOM 778 O O . ALA A 1 105 ? -4.520 15.557 23.453 1.00 80.31 105 ALA A O 1
ATOM 779 N N . SER A 1 106 ? -4.267 15.115 21.264 1.00 70.19 106 SER A N 1
ATOM 780 C CA . SER A 1 106 ? -5.401 15.923 20.786 1.00 70.19 106 SER A CA 1
ATOM 781 C C . SER A 1 106 ? -6.655 15.112 20.430 1.00 70.19 106 SER A C 1
ATOM 783 O O . SER A 1 106 ? -7.677 15.715 20.096 1.00 70.19 106 SER A O 1
ATOM 785 N N . GLY A 1 107 ? -6.596 13.779 20.521 1.00 55.12 107 GLY A N 1
ATOM 786 C CA . GLY A 1 107 ? -7.737 12.861 20.388 1.00 55.12 107 GLY A CA 1
ATOM 787 C C . GLY A 1 107 ? -8.103 12.189 21.705 1.00 55.12 107 GLY A C 1
ATOM 788 O O . GLY A 1 107 ? -9.284 11.801 21.838 1.00 55.12 107 GLY A O 1
#